Protein AF-A0A953XCJ6-F1 (afdb_monomer)

Sequence (119 aa):
MPTEVRQIIFTSEELYNALRIFRERRRTPMPSAPVDRVAVLADPDIRTVILFGPDESGVRPESVEITSDEMATSLILYCIDHKIPLPVTASKHLQVFGGSVGLVIHKSADTTASAEPVF

Solvent-accessible surface area (backbone atoms only — not comparable to full-atom values): 7230 Å² total; per-residue (Å²): 132,90,85,66,75,48,75,48,77,38,54,67,65,56,50,48,50,25,46,42,56,45,25,48,77,70,74,57,61,69,76,95,38,53,77,70,44,74,45,60,44,68,77,93,56,51,31,37,42,38,39,43,32,52,31,99,86,67,50,61,56,80,65,48,78,39,51,49,66,59,50,53,53,18,51,53,49,43,30,56,78,69,68,47,89,72,73,86,81,38,54,71,46,82,46,78,56,97,66,28,52,23,48,39,37,38,63,64,73,80,90,81,84,84,80,79,81,84,127

Structure (mmCIF, N/CA/C/O backbone):
data_AF-A0A953XCJ6-F1
#
_entry.id   AF-A0A953XCJ6-F1
#
loop_
_atom_site.group_PDB
_atom_site.id
_atom_site.type_symbol
_atom_site.label_atom_id
_atom_site.label_alt_id
_atom_site.label_comp_id
_atom_site.label_asym_id
_atom_site.label_entity_id
_atom_site.label_seq_id
_atom_site.pdbx_PDB_ins_code
_atom_site.Cartn_x
_atom_site.Cartn_y
_atom_site.Cartn_z
_atom_site.occupancy
_atom_site.B_iso_or_equiv
_atom_site.auth_seq_id
_atom_site.auth_comp_id
_atom_site.auth_asym_id
_atom_site.auth_atom_id
_atom_site.pdbx_PDB_model_num
ATOM 1 N N . MET A 1 1 ? -22.599 -3.437 23.412 1.00 67.44 1 MET A N 1
ATOM 2 C CA . MET A 1 1 ? -22.452 -2.151 22.695 1.00 67.44 1 MET A CA 1
ATOM 3 C C . MET A 1 1 ? -22.123 -2.443 21.237 1.00 67.44 1 MET A C 1
ATOM 5 O O . MET A 1 1 ? -21.455 -3.446 21.013 1.00 67.44 1 MET A O 1
ATOM 9 N N . PRO A 1 2 ? -22.603 -1.647 20.266 1.00 75.38 2 PRO A N 1
ATOM 10 C CA . PRO A 1 2 ? -22.233 -1.820 18.861 1.00 75.38 2 PRO A CA 1
ATOM 11 C C . PRO A 1 2 ? -20.759 -1.451 18.630 1.00 75.38 2 PRO A C 1
ATOM 13 O O . PRO A 1 2 ? -20.260 -0.497 19.225 1.00 75.38 2 PRO A O 1
ATOM 16 N N . THR A 1 3 ? -20.075 -2.204 17.767 1.00 74.94 3 THR A N 1
ATOM 17 C CA . THR A 1 3 ? -18.691 -1.937 17.344 1.00 74.94 3 THR A CA 1
ATOM 18 C C . THR A 1 3 ? -18.704 -1.196 16.013 1.00 74.94 3 THR A C 1
ATOM 20 O O . THR A 1 3 ? -19.371 -1.624 15.074 1.00 74.94 3 THR A O 1
ATOM 23 N N . GLU A 1 4 ? -17.963 -0.093 15.924 1.00 82.00 4 GLU A N 1
ATOM 24 C CA . GLU A 1 4 ? -17.805 0.675 14.689 1.00 82.00 4 GLU A CA 1
ATOM 25 C C . GLU A 1 4 ? -16.483 0.303 14.008 1.00 82.00 4 GLU A C 1
ATOM 27 O O . GLU A 1 4 ? -15.413 0.378 14.620 1.00 82.00 4 GLU A O 1
ATOM 32 N N . VAL A 1 5 ? -16.565 -0.085 12.735 1.00 86.38 5 VAL A N 1
ATOM 33 C CA . VAL A 1 5 ? -15.407 -0.387 11.889 1.00 86.38 5 VAL A CA 1
ATOM 34 C C . VAL A 1 5 ? -15.423 0.565 10.708 1.00 86.38 5 VAL A C 1
ATOM 36 O O . VAL A 1 5 ? -16.444 0.710 10.036 1.00 86.38 5 VAL A O 1
ATOM 39 N N . ARG A 1 6 ? -14.278 1.190 10.430 1.00 90.75 6 ARG A N 1
ATOM 40 C CA . ARG A 1 6 ? -14.111 2.048 9.259 1.00 90.75 6 ARG A CA 1
ATOM 41 C C . ARG A 1 6 ? -13.099 1.435 8.306 1.00 90.75 6 ARG A C 1
ATOM 43 O O . ARG A 1 6 ? -12.019 1.022 8.719 1.00 90.75 6 ARG A O 1
ATOM 50 N N . GLN A 1 7 ? -13.455 1.402 7.029 1.00 91.88 7 GLN A N 1
ATOM 51 C CA . GLN A 1 7 ? -12.614 0.879 5.959 1.00 91.88 7 GLN A CA 1
ATOM 52 C C . GLN A 1 7 ? -12.360 1.989 4.942 1.00 91.88 7 GLN A C 1
ATOM 54 O O . GLN A 1 7 ? -13.289 2.681 4.528 1.00 91.88 7 GLN A O 1
ATOM 59 N N . ILE A 1 8 ? -11.098 2.176 4.571 1.00 93.25 8 ILE A N 1
ATOM 60 C CA . ILE A 1 8 ? -10.679 3.087 3.504 1.00 93.25 8 ILE A CA 1
ATOM 61 C C . ILE A 1 8 ? -9.977 2.224 2.467 1.00 93.25 8 ILE A C 1
ATOM 63 O O . ILE A 1 8 ? -8.932 1.652 2.766 1.00 93.25 8 ILE A O 1
ATOM 67 N N . ILE A 1 9 ? -10.576 2.084 1.289 1.00 94.56 9 ILE A N 1
ATOM 68 C CA . ILE A 1 9 ? -10.061 1.245 0.205 1.00 94.56 9 ILE A CA 1
ATOM 69 C C . ILE A 1 9 ? -9.399 2.160 -0.813 1.00 94.56 9 ILE A C 1
ATOM 71 O O . ILE A 1 9 ? -9.983 3.171 -1.196 1.00 94.56 9 ILE A O 1
ATOM 75 N N . PHE A 1 10 ? -8.197 1.792 -1.236 1.00 94.56 10 PHE A N 1
ATOM 76 C CA . PHE A 1 10 ? -7.411 2.558 -2.189 1.00 94.56 10 PHE A CA 1
ATOM 77 C C . PHE A 1 10 ? -7.413 1.866 -3.546 1.00 94.56 10 PHE A C 1
ATOM 79 O O . PHE A 1 10 ? -7.284 0.641 -3.662 1.00 94.56 10 PHE A O 1
ATOM 86 N N . THR A 1 11 ? -7.533 2.666 -4.594 1.00 93.75 11 THR A N 1
ATOM 87 C CA . THR A 1 11 ? -7.278 2.223 -5.963 1.00 93.75 11 THR A CA 1
ATOM 88 C C . THR A 1 11 ? -5.788 1.930 -6.161 1.00 93.75 11 THR A C 1
ATOM 90 O O . THR A 1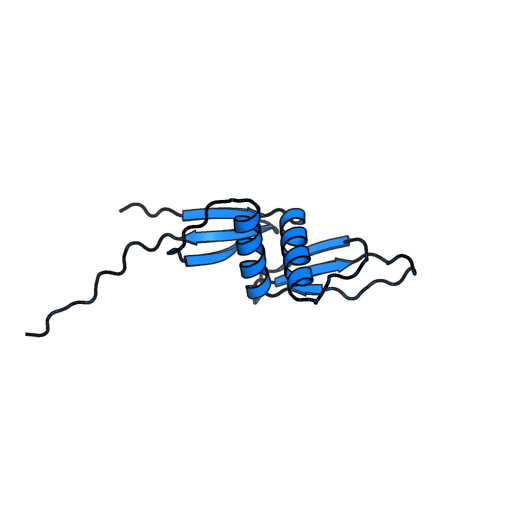 11 ? -4.930 2.388 -5.402 1.00 93.75 11 THR A O 1
ATOM 93 N N . SER A 1 12 ? -5.450 1.173 -7.207 1.00 91.69 12 SER A N 1
ATOM 94 C CA . SER A 1 12 ? -4.049 0.901 -7.557 1.00 91.69 12 SER A CA 1
ATOM 95 C C . SER A 1 12 ? -3.259 2.181 -7.857 1.00 91.69 12 SER A C 1
ATOM 97 O O . SER A 1 12 ? -2.071 2.250 -7.548 1.00 91.69 12 SER A O 1
ATOM 99 N N . GLU A 1 13 ? -3.917 3.197 -8.421 1.00 91.50 13 GLU A N 1
ATOM 100 C CA . GLU A 1 13 ? -3.318 4.500 -8.719 1.00 91.50 13 GLU A CA 1
ATOM 101 C C . GLU A 1 13 ? -3.026 5.296 -7.440 1.00 91.50 13 GLU A C 1
ATOM 103 O O . GLU A 1 13 ? -1.917 5.805 -7.269 1.00 91.50 13 GLU A O 1
ATOM 108 N N . GLU A 1 14 ? -3.976 5.351 -6.503 1.00 94.69 14 GLU A N 1
ATOM 109 C CA . GLU A 1 14 ? -3.779 6.012 -5.207 1.00 94.69 14 GLU A CA 1
ATOM 110 C C . GLU A 1 14 ? -2.681 5.329 -4.393 1.00 94.69 14 GLU A C 1
ATOM 112 O O . GLU A 1 14 ? -1.817 6.010 -3.838 1.00 94.69 14 GLU A O 1
ATOM 117 N N . LEU A 1 15 ? -2.665 3.991 -4.377 1.00 94.44 15 LEU A N 1
ATOM 118 C CA . LEU A 1 15 ? -1.603 3.212 -3.747 1.00 94.44 15 LEU A CA 1
ATOM 119 C C . LEU A 1 15 ? -0.238 3.542 -4.362 1.00 94.44 15 LEU A C 1
ATOM 121 O O . LEU A 1 15 ? 0.710 3.837 -3.635 1.00 94.44 15 LEU A O 1
ATOM 125 N N . TYR A 1 16 ? -0.132 3.525 -5.692 1.00 94.06 16 TYR A N 1
ATOM 126 C CA . TYR A 1 16 ? 1.113 3.856 -6.379 1.00 94.06 16 TYR A CA 1
ATOM 127 C C . TYR A 1 16 ? 1.582 5.277 -6.061 1.00 94.06 16 TYR A C 1
ATOM 129 O O . TYR A 1 16 ? 2.749 5.482 -5.727 1.00 94.06 16 TYR A O 1
ATOM 137 N N . ASN A 1 17 ? 0.681 6.259 -6.115 1.00 93.94 17 ASN A N 1
ATOM 138 C CA . ASN A 1 17 ? 1.027 7.650 -5.849 1.00 93.94 17 ASN A CA 1
ATOM 139 C C . ASN A 1 17 ? 1.466 7.860 -4.389 1.00 93.94 17 ASN A C 1
ATOM 141 O O . ASN A 1 17 ? 2.484 8.509 -4.144 1.00 93.94 17 ASN A O 1
ATOM 145 N N . ALA A 1 18 ? 0.759 7.254 -3.428 1.00 94.94 18 ALA A N 1
ATOM 146 C CA . ALA A 1 18 ? 1.138 7.270 -2.015 1.00 94.94 18 ALA A CA 1
ATOM 147 C C . ALA A 1 18 ? 2.551 6.706 -1.805 1.00 94.94 18 ALA A C 1
ATOM 149 O O . ALA A 1 18 ? 3.382 7.316 -1.124 1.00 94.94 18 ALA A O 1
ATOM 150 N N . LEU A 1 19 ? 2.847 5.568 -2.437 1.00 94.38 19 LEU A N 1
ATOM 151 C CA . LEU A 1 19 ? 4.150 4.917 -2.354 1.00 94.38 19 LEU A CA 1
ATOM 152 C C . LEU A 1 19 ? 5.255 5.739 -3.015 1.00 94.38 19 LEU A C 1
ATOM 154 O O . LEU A 1 19 ? 6.327 5.885 -2.430 1.00 94.38 19 LEU A O 1
ATOM 158 N N . ARG A 1 20 ? 4.994 6.316 -4.193 1.00 93.62 20 ARG A N 1
ATOM 159 C CA . ARG A 1 20 ? 5.942 7.174 -4.915 1.00 93.62 20 ARG A CA 1
ATOM 160 C C . ARG A 1 20 ? 6.346 8.376 -4.064 1.00 93.62 20 ARG A C 1
ATOM 162 O O . ARG A 1 20 ? 7.534 8.586 -3.841 1.00 93.62 20 ARG A O 1
ATOM 169 N N . ILE A 1 21 ? 5.372 9.113 -3.524 1.00 91.88 21 ILE A N 1
ATOM 170 C CA . ILE A 1 21 ? 5.622 10.292 -2.677 1.00 91.88 21 ILE A CA 1
ATOM 171 C C . ILE A 1 21 ? 6.390 9.897 -1.409 1.00 91.88 21 ILE A C 1
ATOM 173 O O . ILE A 1 21 ? 7.337 10.574 -1.006 1.00 91.88 21 ILE A O 1
ATOM 177 N N . PHE A 1 22 ? 6.011 8.788 -0.771 1.00 93.06 22 PHE A N 1
ATOM 178 C CA . PHE A 1 22 ? 6.697 8.290 0.420 1.00 93.06 22 PHE A CA 1
ATOM 179 C C . PHE A 1 22 ? 8.168 7.946 0.151 1.00 93.06 22 PHE A C 1
ATOM 181 O O . PHE A 1 22 ? 9.055 8.315 0.925 1.00 93.06 22 PHE A O 1
ATOM 188 N N . ARG A 1 23 ? 8.439 7.276 -0.968 1.00 91.12 23 ARG A N 1
ATOM 189 C CA . ARG A 1 23 ? 9.783 6.878 -1.387 1.00 91.12 23 ARG A CA 1
ATOM 190 C C . ARG A 1 23 ? 10.647 8.046 -1.845 1.00 91.12 23 ARG A C 1
ATOM 192 O O . ARG A 1 23 ? 11.825 8.103 -1.489 1.00 91.12 23 ARG A O 1
ATOM 199 N N . GLU A 1 24 ? 10.058 9.022 -2.528 1.00 91.00 24 GLU A N 1
ATOM 200 C CA . GLU A 1 24 ? 10.702 10.306 -2.824 1.00 91.00 24 GLU A CA 1
ATOM 201 C C . GLU A 1 24 ? 11.161 11.001 -1.534 1.00 91.00 24 GLU A C 1
ATOM 203 O O . GLU A 1 24 ? 12.319 11.409 -1.429 1.00 91.00 24 GLU A O 1
ATOM 208 N N . ARG A 1 25 ? 10.308 11.037 -0.497 1.00 90.00 25 ARG A N 1
ATOM 209 C CA . ARG A 1 25 ? 10.665 11.588 0.826 1.00 90.00 25 ARG A CA 1
ATOM 210 C C . ARG A 1 25 ? 11.791 10.805 1.516 1.00 90.00 25 ARG A C 1
ATOM 212 O O . ARG A 1 25 ? 12.590 11.405 2.232 1.00 90.00 25 ARG A O 1
ATOM 219 N N . ARG A 1 26 ? 11.888 9.488 1.295 1.00 89.12 26 ARG A N 1
ATOM 220 C CA . ARG A 1 26 ? 12.953 8.617 1.837 1.00 89.12 26 ARG A CA 1
ATOM 221 C C . ARG A 1 26 ? 14.237 8.575 0.997 1.00 89.12 26 ARG A C 1
ATOM 223 O O . ARG A 1 26 ? 15.170 7.876 1.379 1.00 89.12 26 ARG A O 1
ATOM 230 N N . ARG A 1 27 ? 14.324 9.346 -0.097 1.00 87.38 27 ARG A N 1
ATOM 231 C CA . ARG A 1 27 ? 15.457 9.330 -1.048 1.00 87.38 27 ARG A CA 1
ATOM 232 C C . ARG A 1 27 ? 15.701 7.954 -1.683 1.00 87.38 27 ARG A C 1
ATOM 234 O O . ARG A 1 27 ? 16.827 7.628 -2.045 1.00 87.38 27 ARG A O 1
ATOM 241 N N . THR A 1 28 ? 14.645 7.162 -1.844 1.00 87.31 28 THR A N 1
ATOM 242 C CA . THR A 1 28 ? 14.675 5.863 -2.535 1.00 87.31 28 THR A CA 1
ATOM 243 C C . THR A 1 28 ? 13.653 5.892 -3.674 1.00 87.31 28 THR A C 1
ATOM 245 O O . THR A 1 28 ? 12.637 5.205 -3.592 1.00 87.31 28 THR A O 1
ATOM 248 N N . PRO A 1 29 ? 13.846 6.762 -4.687 1.00 84.81 29 PRO A N 1
ATOM 249 C CA . PRO A 1 29 ? 12.821 7.060 -5.683 1.00 84.81 29 PRO A CA 1
ATOM 250 C C . PRO A 1 29 ? 12.415 5.820 -6.485 1.00 84.81 29 PRO A C 1
ATOM 252 O O . PRO A 1 29 ? 13.189 4.874 -6.641 1.00 84.81 29 PRO A O 1
ATOM 255 N N . MET A 1 30 ? 11.187 5.839 -7.007 1.00 87.00 30 MET A N 1
ATOM 256 C CA . MET A 1 30 ? 10.763 4.854 -8.000 1.00 87.00 30 MET A CA 1
ATOM 257 C C . MET A 1 30 ? 11.599 4.989 -9.283 1.00 87.00 30 MET A C 1
ATOM 259 O O . MET A 1 30 ? 12.031 6.099 -9.609 1.00 87.00 30 MET A O 1
ATOM 263 N N . PRO A 1 31 ? 11.783 3.892 -10.040 1.00 85.44 31 PRO A N 1
ATOM 264 C CA . PRO A 1 31 ? 12.309 3.949 -11.399 1.00 85.44 31 PRO A CA 1
ATOM 265 C C . PRO A 1 31 ? 11.539 4.955 -12.264 1.00 85.44 31 PRO A C 1
ATOM 267 O O . PRO A 1 31 ? 10.315 5.048 -12.176 1.00 85.44 31 PRO A O 1
ATOM 270 N N . SER A 1 32 ? 12.241 5.678 -13.139 1.00 81.94 32 SER A N 1
ATOM 271 C CA . SER A 1 32 ? 11.666 6.675 -14.058 1.00 81.94 32 SER A CA 1
ATOM 272 C C . SER A 1 32 ? 10.985 6.053 -15.287 1.00 81.94 32 SER A C 1
ATOM 274 O O . SER A 1 32 ? 11.016 6.622 -16.374 1.00 81.94 32 SER A O 1
ATOM 276 N N . ALA A 1 33 ? 10.408 4.866 -15.131 1.00 86.81 33 ALA A N 1
ATOM 277 C CA . ALA A 1 33 ? 9.805 4.087 -16.203 1.00 86.81 33 ALA A CA 1
ATOM 278 C C . A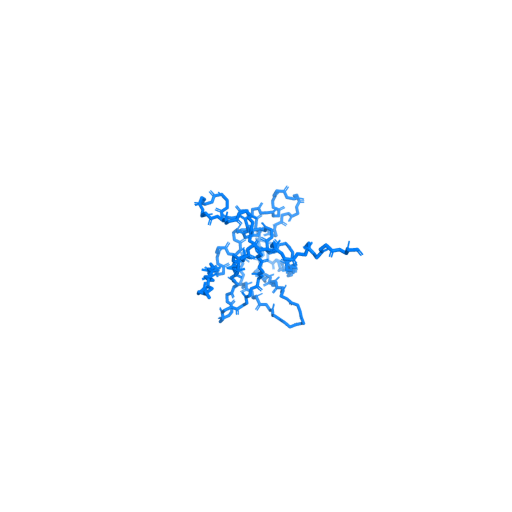LA A 1 33 ? 8.276 4.062 -16.073 1.00 86.81 33 ALA A C 1
ATOM 280 O O . ALA A 1 33 ? 7.750 4.223 -14.964 1.00 86.81 33 ALA A O 1
ATOM 281 N N . PRO A 1 34 ? 7.541 3.837 -17.178 1.00 86.69 34 PRO A N 1
ATOM 282 C CA . PRO A 1 34 ? 6.096 3.666 -17.113 1.00 86.69 34 PRO A CA 1
ATOM 283 C C . PRO A 1 34 ? 5.741 2.461 -16.235 1.00 86.69 34 PRO A C 1
ATOM 285 O O . PRO A 1 34 ? 6.416 1.433 -16.258 1.00 86.69 34 PRO A O 1
ATOM 288 N N . VAL A 1 35 ? 4.672 2.583 -15.451 1.00 91.06 35 VAL A N 1
ATOM 289 C CA . VAL A 1 35 ? 4.170 1.476 -14.630 1.00 91.06 35 VAL A CA 1
ATOM 290 C C . VAL A 1 35 ? 3.301 0.579 -15.502 1.00 91.06 35 VAL A C 1
ATOM 292 O O . VAL A 1 35 ? 2.255 1.012 -15.977 1.00 91.06 35 VAL A O 1
ATOM 295 N N . ASP A 1 36 ? 3.713 -0.676 -15.672 1.00 91.38 36 ASP A N 1
ATOM 296 C CA . ASP A 1 36 ? 2.936 -1.685 -16.399 1.00 91.38 36 ASP A CA 1
ATOM 297 C C . ASP A 1 36 ? 1.824 -2.249 -15.501 1.00 91.38 36 ASP A C 1
ATOM 299 O O . ASP A 1 36 ? 0.691 -2.456 -15.938 1.00 91.38 36 ASP A O 1
ATOM 303 N N . ARG A 1 37 ? 2.144 -2.538 -14.229 1.00 90.19 37 ARG A N 1
ATOM 304 C CA . ARG A 1 37 ? 1.200 -3.169 -13.298 1.00 90.19 37 ARG A CA 1
ATOM 305 C C . ARG A 1 37 ? 1.558 -2.909 -11.840 1.00 90.19 37 ARG A C 1
ATOM 307 O O . ARG A 1 37 ? 2.718 -2.996 -11.452 1.00 90.19 37 ARG A O 1
ATOM 314 N N . VAL A 1 38 ? 0.532 -2.711 -11.017 1.00 92.75 38 VAL A N 1
ATOM 315 C CA . VAL A 1 38 ? 0.623 -2.717 -9.551 1.00 92.75 38 VAL A CA 1
ATOM 316 C C . VAL A 1 38 ? -0.191 -3.900 -9.042 1.00 92.75 38 VAL A C 1
ATOM 318 O O . VAL A 1 38 ? -1.387 -3.988 -9.320 1.00 92.75 38 VAL A O 1
ATOM 321 N N . ALA A 1 39 ? 0.449 -4.832 -8.342 1.00 90.94 39 ALA A N 1
ATOM 322 C CA . ALA A 1 39 ? -0.197 -6.031 -7.819 1.00 90.94 39 ALA A CA 1
ATOM 323 C C . ALA A 1 39 ? -0.027 -6.115 -6.302 1.00 90.94 39 ALA A C 1
ATOM 325 O O . ALA A 1 39 ? 1.097 -6.117 -5.803 1.00 90.94 39 ALA A O 1
ATOM 326 N N . VAL A 1 40 ? -1.144 -6.219 -5.582 1.00 91.81 40 VAL A N 1
ATOM 327 C CA . VAL A 1 40 ? -1.153 -6.466 -4.137 1.00 91.81 40 VAL A CA 1
ATOM 328 C C . VAL A 1 40 ? -1.261 -7.971 -3.906 1.00 91.81 40 VAL A C 1
ATOM 330 O O . VAL A 1 40 ? -2.181 -8.622 -4.402 1.00 91.81 40 VAL A O 1
ATOM 333 N N . LEU A 1 41 ? -0.312 -8.523 -3.162 1.00 90.38 41 LEU A N 1
ATOM 334 C CA . LEU A 1 41 ? -0.233 -9.931 -2.782 1.00 90.38 41 LEU A CA 1
ATOM 335 C C . LEU A 1 41 ? -0.447 -10.036 -1.273 1.00 90.38 41 LEU A C 1
ATOM 337 O O . LEU A 1 41 ? 0.008 -9.162 -0.544 1.00 90.38 41 LEU A O 1
ATOM 341 N N . ALA A 1 42 ? -1.130 -11.083 -0.808 1.00 85.75 42 ALA A N 1
ATOM 342 C CA . ALA A 1 42 ? -1.504 -11.249 0.603 1.00 85.75 42 ALA A CA 1
ATOM 343 C C . ALA A 1 42 ? -0.947 -12.526 1.263 1.00 85.75 42 ALA A C 1
ATOM 345 O O . ALA A 1 42 ? -1.325 -12.820 2.389 1.00 85.75 42 ALA A O 1
ATOM 346 N N . ASP A 1 43 ? -0.091 -13.287 0.574 1.00 80.81 43 ASP A N 1
ATOM 347 C CA . ASP A 1 43 ? 0.389 -14.599 1.033 1.00 80.81 43 ASP A CA 1
ATOM 348 C C . ASP A 1 43 ? 1.925 -14.693 0.886 1.00 80.81 43 ASP A C 1
ATOM 350 O O . ASP A 1 43 ? 2.435 -14.467 -0.226 1.00 80.81 43 ASP A O 1
ATOM 354 N N . PRO A 1 44 ? 2.709 -14.951 1.955 1.00 79.06 44 PRO A N 1
ATOM 355 C CA . PRO A 1 44 ? 2.313 -15.086 3.370 1.00 79.06 44 PRO A CA 1
ATOM 356 C C . PRO A 1 44 ? 2.063 -13.744 4.084 1.00 79.06 44 PRO A C 1
ATOM 358 O O . PRO A 1 44 ? 1.336 -13.701 5.071 1.00 79.06 44 PRO A O 1
ATOM 361 N N . ASP A 1 45 ? 2.623 -12.651 3.557 1.00 86.50 45 ASP A N 1
ATOM 362 C CA . ASP A 1 45 ? 2.475 -11.287 4.070 1.00 86.50 45 ASP A CA 1
ATOM 363 C C . ASP A 1 45 ? 1.952 -10.347 2.980 1.00 86.50 45 ASP A C 1
ATOM 365 O O . ASP A 1 45 ? 2.213 -10.546 1.783 1.00 86.50 45 ASP A O 1
ATOM 369 N N . ILE A 1 46 ? 1.246 -9.288 3.398 1.00 89.44 46 ILE A N 1
ATOM 370 C CA . ILE A 1 46 ? 0.750 -8.263 2.477 1.00 89.44 46 ILE A CA 1
ATOM 371 C C . ILE A 1 46 ? 1.941 -7.491 1.902 1.00 89.44 46 ILE A C 1
ATOM 373 O O . ILE A 1 46 ? 2.630 -6.764 2.619 1.00 89.44 46 ILE A O 1
ATOM 377 N N . ARG A 1 47 ? 2.148 -7.602 0.590 1.00 92.44 47 ARG A N 1
ATOM 378 C CA . ARG A 1 47 ? 3.173 -6.867 -0.161 1.00 92.44 47 ARG A CA 1
ATOM 379 C C . ARG A 1 47 ? 2.613 -6.331 -1.467 1.00 92.44 47 ARG A C 1
ATOM 381 O O . ARG A 1 47 ? 1.678 -6.899 -2.026 1.00 92.44 47 ARG A O 1
ATOM 388 N N . THR A 1 48 ? 3.204 -5.256 -1.969 1.00 93.00 48 THR A N 1
ATOM 389 C CA . THR A 1 48 ? 2.896 -4.747 -3.310 1.00 93.00 48 THR A CA 1
ATOM 390 C C . THR A 1 48 ? 4.099 -4.919 -4.211 1.00 93.00 48 THR A C 1
ATOM 392 O O . THR A 1 48 ? 5.204 -4.530 -3.849 1.00 93.00 48 THR A O 1
ATOM 395 N N . VAL A 1 49 ? 3.867 -5.480 -5.393 1.00 92.50 49 VAL A N 1
ATOM 396 C CA . VAL A 1 49 ? 4.864 -5.591 -6.455 1.00 92.50 49 VAL A CA 1
ATOM 397 C C . VAL A 1 49 ? 4.481 -4.631 -7.570 1.00 92.50 49 VAL A C 1
ATOM 399 O O . VAL A 1 49 ? 3.360 -4.674 -8.087 1.00 92.50 49 VAL A O 1
ATOM 402 N N . ILE A 1 50 ? 5.415 -3.756 -7.928 1.00 93.06 50 ILE A N 1
ATOM 403 C CA . ILE A 1 50 ? 5.267 -2.798 -9.020 1.00 93.06 50 ILE A CA 1
ATOM 404 C C . ILE A 1 50 ? 6.145 -3.269 -10.174 1.00 93.06 50 ILE A C 1
ATOM 406 O O . ILE A 1 50 ? 7.364 -3.384 -10.038 1.00 93.06 50 ILE A O 1
ATOM 410 N N . LEU A 1 51 ? 5.501 -3.557 -11.300 1.00 91.19 51 LEU A N 1
ATOM 411 C CA . LEU A 1 51 ? 6.145 -3.914 -12.554 1.00 91.19 51 LEU A CA 1
ATOM 412 C C . LEU A 1 51 ? 6.228 -2.679 -13.444 1.00 91.19 51 LEU A C 1
ATOM 414 O O . LEU A 1 51 ? 5.237 -1.965 -13.620 1.00 91.19 51 LEU A O 1
ATOM 418 N N . PHE A 1 52 ? 7.401 -2.472 -14.030 1.00 91.94 52 PHE A N 1
ATOM 419 C CA . PHE A 1 52 ? 7.675 -1.353 -14.918 1.00 91.94 52 PHE A CA 1
ATOM 420 C C . PHE A 1 52 ? 7.828 -1.829 -16.364 1.00 91.94 52 PHE A C 1
ATOM 422 O O . PHE A 1 52 ? 8.348 -2.918 -16.641 1.00 91.94 52 PHE A O 1
ATOM 429 N N . GLY A 1 53 ? 7.371 -0.989 -17.283 1.00 89.00 53 GLY A N 1
ATOM 430 C CA . GLY A 1 53 ? 7.646 -1.105 -18.705 1.00 89.00 53 GLY A CA 1
ATOM 431 C C . GLY A 1 53 ? 9.077 -0.679 -19.041 1.00 89.00 53 GLY A C 1
ATOM 432 O O . GLY A 1 53 ? 9.831 -0.265 -18.158 1.00 89.00 53 GLY A O 1
ATOM 433 N N . PRO A 1 54 ? 9.486 -0.802 -20.313 1.00 88.00 54 PRO A N 1
ATOM 434 C CA . PRO A 1 54 ? 10.782 -0.308 -20.758 1.00 88.00 54 PRO A CA 1
ATOM 435 C C . PRO A 1 54 ? 10.884 1.211 -20.568 1.00 88.00 54 PRO A C 1
ATOM 437 O O . PRO A 1 54 ? 9.926 1.943 -20.823 1.00 88.00 54 PRO A O 1
ATOM 440 N N . ASP A 1 55 ? 12.047 1.668 -20.116 1.00 85.31 55 ASP A N 1
ATOM 441 C CA . ASP A 1 55 ? 12.396 3.083 -20.033 1.00 85.31 55 ASP A CA 1
ATOM 442 C C . ASP A 1 55 ? 12.704 3.686 -21.421 1.00 85.31 55 ASP A C 1
ATOM 444 O O . ASP A 1 55 ? 12.603 3.016 -22.453 1.00 85.31 55 ASP A O 1
ATOM 448 N N . GLU A 1 56 ? 13.103 4.962 -21.466 1.00 83.31 56 GLU A N 1
ATOM 449 C CA . GLU A 1 56 ? 13.463 5.655 -22.716 1.00 83.31 56 GLU A CA 1
ATOM 450 C C . GLU A 1 56 ? 14.647 5.007 -23.461 1.00 83.31 56 GLU A C 1
ATOM 452 O O . GLU A 1 56 ? 14.794 5.199 -24.667 1.00 83.31 56 GLU A O 1
ATOM 457 N N . SER A 1 57 ? 15.469 4.211 -22.768 1.00 84.31 57 SER A N 1
ATOM 458 C CA . SER A 1 57 ? 16.587 3.457 -23.352 1.00 84.31 57 SER A CA 1
ATOM 459 C C . SER A 1 57 ? 16.173 2.057 -23.828 1.00 84.31 57 SER A C 1
ATOM 461 O O . SER A 1 57 ? 17.001 1.311 -24.351 1.00 84.31 57 SER A O 1
ATOM 463 N N . GLY A 1 58 ? 14.901 1.681 -23.655 1.00 82.06 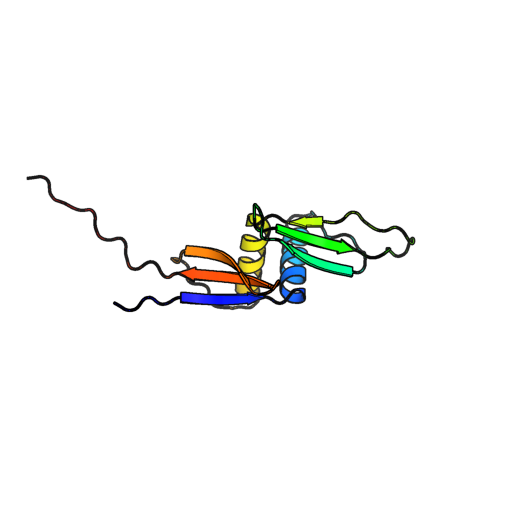58 GLY A N 1
ATOM 464 C CA . GLY A 1 58 ? 14.373 0.358 -23.981 1.00 82.06 58 GLY A CA 1
ATOM 465 C C . GLY A 1 58 ? 14.676 -0.714 -22.928 1.00 82.06 58 GLY A C 1
ATOM 466 O O . GLY A 1 58 ? 14.395 -1.891 -23.162 1.00 82.06 58 GLY A O 1
ATOM 467 N N . VAL A 1 59 ? 15.235 -0.339 -21.773 1.00 85.25 59 VAL A N 1
ATOM 468 C CA . VAL A 1 59 ? 15.594 -1.260 -20.690 1.00 85.25 59 VAL A CA 1
ATOM 469 C C . VAL A 1 59 ? 14.420 -1.377 -19.724 1.00 85.25 59 VAL A C 1
ATOM 471 O O . VAL A 1 59 ? 13.864 -0.377 -19.281 1.00 85.25 59 VAL A O 1
ATOM 474 N N . ARG A 1 60 ? 14.021 -2.606 -19.376 1.00 85.31 60 ARG A N 1
ATOM 475 C CA . ARG A 1 60 ? 13.011 -2.835 -18.332 1.00 85.31 60 ARG A CA 1
ATOM 476 C C . ARG A 1 60 ? 13.671 -2.741 -16.953 1.00 85.31 60 ARG A C 1
ATOM 478 O O . ARG A 1 60 ? 14.571 -3.541 -16.688 1.00 85.31 60 ARG A O 1
ATOM 485 N N . PRO A 1 61 ? 13.242 -1.816 -16.079 1.00 85.12 61 PRO A N 1
ATOM 486 C CA . PRO A 1 61 ? 13.737 -1.762 -14.714 1.00 85.12 61 PRO A CA 1
ATOM 487 C C . PRO A 1 61 ? 13.340 -3.002 -13.923 1.00 85.12 61 PRO A C 1
ATOM 489 O O . PRO A 1 61 ? 12.367 -3.692 -14.241 1.00 85.12 61 PRO A O 1
ATOM 492 N N . GLU A 1 62 ? 14.075 -3.236 -12.842 1.00 86.12 62 GLU A N 1
ATOM 493 C CA . GLU A 1 62 ? 13.720 -4.257 -11.869 1.00 86.12 62 GLU A CA 1
ATOM 494 C C . GLU A 1 62 ? 12.367 -3.942 -11.213 1.00 86.12 62 GLU A C 1
ATOM 496 O O . GLU A 1 62 ? 12.007 -2.782 -10.980 1.00 86.12 62 GLU A O 1
ATOM 501 N N . SER A 1 63 ? 11.604 -4.995 -10.919 1.00 89.38 63 SER A N 1
ATOM 502 C CA . SER A 1 63 ? 10.368 -4.870 -10.159 1.00 89.38 63 SER A CA 1
ATOM 503 C C . SER A 1 63 ? 10.654 -4.351 -8.758 1.00 89.38 63 SER A C 1
ATOM 505 O O . SER A 1 63 ? 11.582 -4.804 -8.092 1.00 89.38 63 SER A O 1
ATOM 507 N N . VAL A 1 64 ? 9.807 -3.450 -8.280 1.00 91.12 64 VAL A N 1
ATOM 508 C CA . VAL A 1 64 ? 9.919 -2.926 -6.922 1.00 91.12 64 VAL A CA 1
ATOM 509 C C . VAL A 1 64 ? 8.939 -3.658 -6.023 1.00 91.12 64 VAL A C 1
ATOM 511 O O . VAL A 1 64 ? 7.727 -3.592 -6.237 1.00 91.12 64 VAL A O 1
ATOM 514 N N . GLU A 1 65 ? 9.465 -4.307 -4.989 1.00 92.19 65 GLU A N 1
ATOM 515 C CA . GLU A 1 65 ? 8.663 -4.864 -3.905 1.00 92.19 65 GLU A CA 1
ATOM 516 C C . GLU A 1 65 ? 8.552 -3.876 -2.742 1.00 92.19 65 GLU A C 1
ATOM 518 O O . GLU A 1 65 ? 9.515 -3.201 -2.365 1.00 92.19 65 GLU A O 1
ATOM 523 N N . ILE A 1 66 ? 7.351 -3.792 -2.180 1.00 92.94 66 ILE A N 1
ATOM 524 C CA . ILE A 1 66 ? 6.988 -2.913 -1.074 1.00 92.94 66 ILE A CA 1
ATOM 525 C C . ILE A 1 66 ? 6.376 -3.761 0.036 1.00 92.94 66 ILE A C 1
ATOM 527 O O . ILE A 1 66 ? 5.423 -4.511 -0.196 1.00 92.94 66 ILE A O 1
ATOM 531 N N . THR A 1 67 ? 6.892 -3.599 1.251 1.00 93.06 67 THR A N 1
ATOM 532 C CA . THR A 1 67 ? 6.422 -4.311 2.444 1.00 93.06 67 THR A CA 1
ATOM 533 C C . THR A 1 67 ? 5.131 -3.717 3.012 1.00 93.06 67 THR A C 1
ATOM 535 O O . THR A 1 67 ? 4.757 -2.576 2.722 1.00 93.06 67 THR A O 1
ATOM 538 N N . SER A 1 68 ? 4.454 -4.480 3.873 1.00 91.88 68 SER A N 1
ATOM 539 C CA . SER A 1 68 ? 3.269 -4.032 4.617 1.00 91.88 68 SER A CA 1
ATOM 540 C C . SER A 1 68 ? 3.500 -2.731 5.381 1.00 91.88 68 SER A C 1
ATOM 542 O O . SER A 1 68 ? 2.637 -1.857 5.386 1.00 91.88 68 SER A O 1
ATOM 544 N N . ASP A 1 69 ? 4.670 -2.571 5.991 1.00 91.50 69 ASP A N 1
ATOM 545 C CA . ASP A 1 69 ? 4.968 -1.423 6.848 1.00 91.50 69 ASP A CA 1
ATOM 546 C C . ASP A 1 69 ? 5.139 -0.140 6.031 1.00 91.50 69 ASP A C 1
ATOM 548 O O . ASP A 1 69 ? 4.636 0.928 6.405 1.00 91.50 69 ASP A O 1
ATOM 552 N N . GLU A 1 70 ? 5.802 -0.244 4.875 1.00 92.50 70 GLU A N 1
ATOM 553 C CA . GLU A 1 70 ? 5.919 0.863 3.924 1.00 92.50 70 GLU A CA 1
ATOM 554 C C . GLU A 1 70 ? 4.553 1.238 3.339 1.00 92.50 70 GLU A C 1
ATOM 556 O O . GLU A 1 70 ? 4.227 2.424 3.243 1.00 92.50 70 GLU A O 1
ATOM 561 N N . MET A 1 71 ? 3.710 0.251 3.020 1.00 93.69 71 MET A N 1
ATOM 562 C CA . MET A 1 71 ? 2.335 0.498 2.579 1.00 93.69 71 MET A CA 1
ATOM 563 C C . MET A 1 71 ? 1.497 1.184 3.657 1.00 93.69 71 MET A C 1
ATOM 565 O O . MET A 1 71 ? 0.860 2.196 3.387 1.00 93.69 71 MET A O 1
ATOM 569 N N . ALA A 1 72 ? 1.512 0.690 4.893 1.00 93.06 72 ALA A N 1
ATOM 570 C CA . ALA A 1 72 ? 0.719 1.270 5.970 1.00 93.06 72 ALA A CA 1
ATOM 571 C C . ALA A 1 72 ? 1.137 2.721 6.230 1.00 93.06 72 ALA A C 1
ATOM 573 O O . ALA A 1 72 ? 0.293 3.613 6.303 1.00 93.06 72 ALA A O 1
ATOM 574 N N . THR A 1 73 ? 2.446 2.971 6.295 1.00 93.69 73 THR A N 1
ATOM 575 C CA . THR A 1 73 ? 2.988 4.313 6.532 1.00 93.69 73 THR A CA 1
ATOM 576 C C . THR A 1 73 ? 2.655 5.263 5.381 1.00 93.69 73 THR A C 1
ATOM 578 O O . THR A 1 73 ? 2.193 6.378 5.625 1.00 93.69 73 THR A O 1
ATOM 581 N N . SER A 1 74 ? 2.849 4.835 4.130 1.00 94.81 74 SER A N 1
ATOM 582 C CA . SER A 1 74 ? 2.547 5.659 2.952 1.00 94.81 74 SER A CA 1
ATOM 583 C C . SER A 1 74 ? 1.056 5.976 2.827 1.00 94.81 74 SER A C 1
ATOM 585 O O . SER A 1 74 ? 0.710 7.124 2.562 1.00 94.81 74 SER A O 1
ATOM 587 N N . LEU A 1 75 ? 0.165 5.018 3.096 1.00 95.06 75 LEU A N 1
ATOM 588 C CA . LEU A 1 75 ? -1.286 5.226 3.048 1.00 95.06 75 LEU A CA 1
ATOM 589 C C . LEU A 1 75 ? -1.797 6.111 4.193 1.00 95.06 75 LEU A C 1
ATOM 591 O O . LEU A 1 75 ? -2.704 6.922 3.996 1.00 95.06 75 LEU A O 1
ATOM 595 N N . ILE A 1 76 ? -1.201 6.009 5.385 1.00 93.38 76 ILE A N 1
ATOM 596 C CA . ILE A 1 76 ? -1.489 6.931 6.492 1.00 93.38 76 ILE A CA 1
ATOM 597 C C . ILE A 1 76 ? -1.079 8.357 6.106 1.00 93.38 76 ILE A C 1
ATOM 599 O O . ILE A 1 76 ? -1.863 9.286 6.294 1.00 93.38 76 ILE A O 1
ATOM 603 N N . LEU A 1 77 ? 0.117 8.535 5.536 1.00 93.50 77 LEU A N 1
ATOM 604 C CA . LEU A 1 77 ? 0.585 9.840 5.062 1.00 93.50 77 LEU A CA 1
ATOM 605 C C . LEU A 1 77 ? -0.291 10.387 3.935 1.00 93.50 77 LEU A C 1
ATOM 607 O O . LEU A 1 77 ? -0.644 11.559 3.973 1.00 93.50 77 LEU A O 1
ATOM 611 N N . TYR A 1 78 ? -0.708 9.538 2.996 1.00 95.06 78 TYR A N 1
ATOM 612 C CA . TYR A 1 78 ? -1.657 9.905 1.948 1.00 95.06 78 TYR A CA 1
ATOM 613 C C . TYR A 1 78 ? -2.955 10.462 2.545 1.00 95.06 78 TYR A C 1
ATOM 615 O O . TYR A 1 78 ? -3.415 11.530 2.150 1.00 95.06 78 TYR A O 1
ATOM 623 N N . CYS A 1 79 ? -3.520 9.793 3.555 1.00 94.44 79 CYS A N 1
ATOM 624 C CA . CYS A 1 79 ? -4.717 10.284 4.237 1.00 94.44 79 CYS A CA 1
ATOM 625 C C . CYS A 1 79 ? -4.487 11.645 4.906 1.00 94.44 79 CYS A C 1
ATOM 627 O O . CYS A 1 79 ? -5.354 12.511 4.826 1.00 94.44 79 CYS A O 1
ATOM 629 N N . ILE A 1 80 ? -3.331 11.844 5.548 1.00 92.62 80 ILE A N 1
ATOM 630 C CA . ILE A 1 80 ? -2.968 13.121 6.179 1.00 92.62 8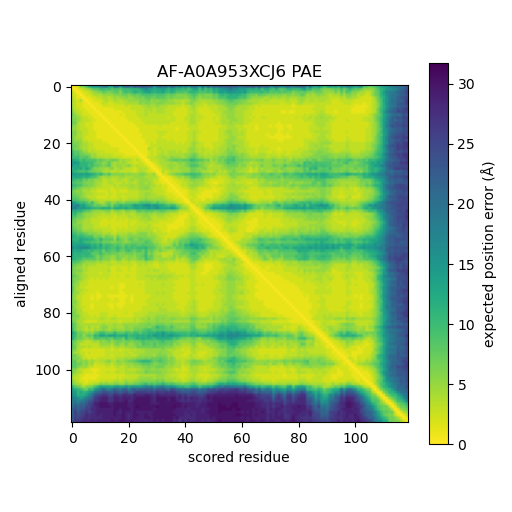0 ILE A CA 1
ATOM 631 C C . ILE A 1 80 ? -2.879 14.231 5.123 1.00 92.62 80 ILE A C 1
ATOM 633 O O . ILE A 1 80 ? -3.515 15.274 5.281 1.00 92.62 80 ILE A O 1
ATOM 637 N N . ASP A 1 81 ? -2.159 13.983 4.028 1.00 93.19 81 ASP A N 1
ATOM 638 C CA . ASP A 1 81 ? -1.946 14.945 2.943 1.00 93.19 81 ASP A CA 1
ATOM 639 C C . ASP A 1 81 ? -3.272 15.315 2.247 1.00 93.19 81 ASP A C 1
ATOM 641 O O . ASP A 1 81 ? -3.505 16.476 1.906 1.00 93.19 81 ASP A O 1
ATOM 645 N N . HIS A 1 82 ? -4.193 14.354 2.125 1.00 93.56 82 HIS A N 1
ATOM 646 C CA . HIS A 1 82 ? -5.529 14.541 1.549 1.00 93.56 82 HIS A CA 1
ATOM 647 C C . HIS A 1 82 ? -6.604 14.953 2.571 1.00 93.56 82 HIS A C 1
ATOM 649 O O . HIS A 1 82 ? -7.784 15.032 2.226 1.00 93.56 82 HIS A O 1
ATOM 655 N N . LYS A 1 83 ? -6.226 15.245 3.826 1.00 92.94 83 LYS A N 1
ATOM 656 C CA . LYS A 1 83 ? -7.137 15.651 4.917 1.00 92.94 83 LYS A CA 1
ATOM 657 C C . LYS A 1 83 ? -8.263 14.646 5.196 1.00 92.94 83 LYS A C 1
ATOM 659 O O . LYS A 1 83 ? -9.335 15.016 5.678 1.00 92.94 83 LYS A O 1
ATOM 664 N N . ILE A 1 84 ? -8.019 13.368 4.930 1.00 91.50 84 ILE A N 1
ATOM 665 C CA . ILE A 1 84 ? -8.920 12.279 5.294 1.00 91.50 84 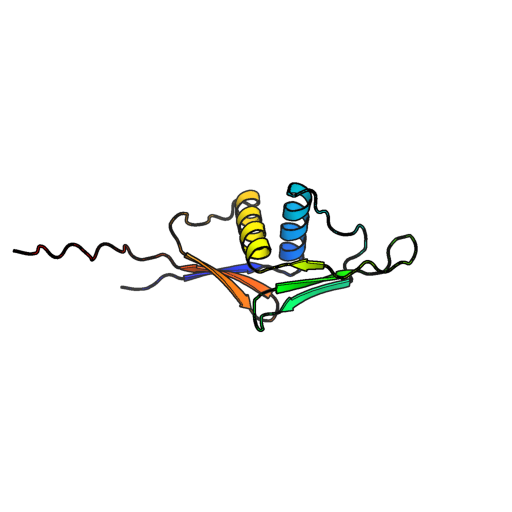ILE A CA 1
ATOM 666 C C . ILE A 1 84 ? -8.753 12.044 6.802 1.00 91.50 84 ILE A C 1
ATOM 668 O O . ILE A 1 84 ? -7.663 11.681 7.249 1.00 91.50 84 ILE A O 1
ATOM 672 N N . PRO A 1 85 ? -9.803 12.240 7.619 1.00 85.94 85 PRO A N 1
ATOM 673 C CA . PRO A 1 85 ? -9.667 12.179 9.067 1.00 85.94 85 PRO A CA 1
ATOM 674 C C . PRO A 1 85 ? -9.317 10.756 9.499 1.00 85.94 85 PRO A C 1
ATOM 676 O O . PRO A 1 85 ? -10.073 9.823 9.216 1.00 85.94 85 PRO A O 1
ATOM 679 N N . LEU A 1 86 ? -8.205 10.596 10.215 1.00 86.56 86 LEU A N 1
ATOM 680 C CA . LEU A 1 86 ? -7.787 9.333 10.817 1.00 86.56 86 LEU A CA 1
ATOM 681 C C . LEU A 1 86 ? -7.835 9.446 12.348 1.00 86.56 86 LEU A C 1
ATOM 683 O O . LEU A 1 86 ? -7.240 10.367 12.907 1.00 86.56 86 LEU A O 1
ATOM 687 N N . PRO A 1 87 ? -8.506 8.519 13.053 1.00 84.44 87 PRO A N 1
ATOM 688 C CA . PRO A 1 87 ? -8.495 8.510 14.509 1.00 84.44 87 PRO A CA 1
ATOM 689 C C . PRO A 1 87 ? -7.096 8.180 15.041 1.00 84.44 87 PRO A C 1
ATOM 691 O O . PRO A 1 87 ? -6.458 7.202 14.635 1.00 84.44 87 PRO A O 1
ATOM 694 N N . VAL A 1 88 ? -6.623 9.005 15.975 1.00 78.25 88 VAL A N 1
ATOM 695 C CA . VAL A 1 88 ? -5.295 8.871 16.588 1.00 78.25 88 VAL A CA 1
ATOM 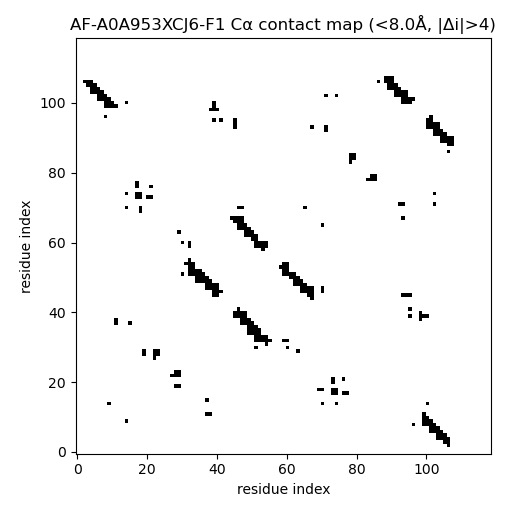696 C C . VAL A 1 88 ? -5.224 7.596 17.438 1.00 78.25 88 VAL A C 1
ATOM 698 O O . VAL A 1 88 ? -4.305 6.800 17.272 1.00 78.25 88 VAL A O 1
ATOM 701 N N . THR A 1 89 ? -6.248 7.341 18.256 1.00 78.12 89 THR A N 1
ATOM 702 C CA . THR A 1 89 ? -6.334 6.241 19.236 1.00 78.12 89 THR A CA 1
ATOM 703 C C . THR A 1 89 ? -7.101 5.019 18.716 1.00 78.12 89 THR A C 1
ATOM 705 O O . THR A 1 89 ? -7.969 4.467 19.387 1.00 78.12 89 THR A O 1
ATOM 708 N N . ALA A 1 90 ? -6.804 4.594 17.491 1.00 80.50 90 ALA A N 1
ATOM 709 C CA . ALA A 1 90 ? -7.425 3.424 16.870 1.00 80.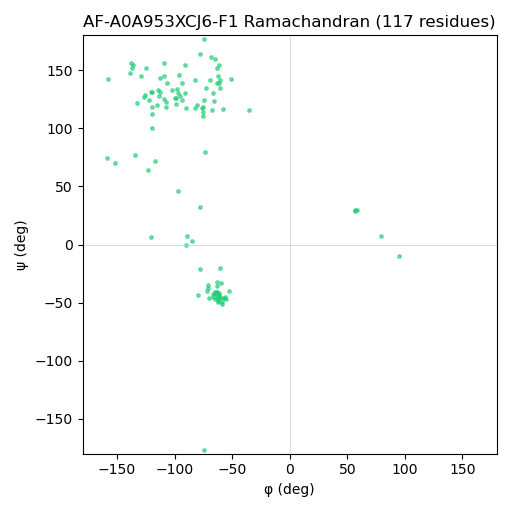50 90 ALA A CA 1
ATOM 710 C C . ALA A 1 90 ? -6.364 2.484 16.305 1.00 80.50 90 ALA A C 1
ATOM 712 O O . ALA A 1 90 ? -5.352 2.953 15.763 1.00 80.50 90 ALA A O 1
ATOM 713 N N . SER A 1 91 ? -6.628 1.178 16.381 1.00 83.44 91 SER A N 1
ATOM 714 C CA . SER A 1 91 ? -5.803 0.183 15.707 1.00 83.44 91 SER A CA 1
ATOM 715 C C . SER A 1 91 ? -6.064 0.248 14.203 1.00 83.44 91 SER A C 1
ATOM 717 O O . SER A 1 91 ? -7.203 0.383 13.750 1.00 83.44 91 SER A O 1
ATOM 719 N N . LYS A 1 92 ? -4.980 0.230 13.426 1.00 85.75 92 LYS A N 1
ATOM 720 C CA . LYS A 1 92 ? -4.998 0.346 11.966 1.00 85.75 92 LYS A CA 1
ATOM 721 C C . LYS A 1 92 ? -4.231 -0.839 11.407 1.00 85.75 92 LYS A C 1
ATOM 723 O O . LYS A 1 92 ? -3.097 -1.062 11.819 1.00 85.75 92 LYS A O 1
ATOM 728 N N . HIS A 1 93 ? -4.834 -1.581 10.493 1.00 89.44 93 HIS A N 1
ATOM 729 C CA . HIS A 1 93 ? -4.159 -2.664 9.788 1.00 89.44 93 HIS A CA 1
ATOM 730 C C . HIS A 1 93 ? -4.514 -2.647 8.309 1.00 89.44 93 HIS A C 1
ATOM 732 O O . HIS A 1 93 ? -5.546 -2.104 7.906 1.00 89.44 93 HIS A O 1
ATOM 738 N N . LEU A 1 94 ? -3.631 -3.230 7.505 1.00 92.25 94 LEU A N 1
ATOM 739 C CA . LEU A 1 94 ? -3.875 -3.422 6.087 1.00 92.25 94 LEU A CA 1
ATOM 740 C C . LEU A 1 94 ? -4.728 -4.666 5.871 1.00 92.25 94 LEU A C 1
ATOM 742 O O . LEU A 1 94 ? -4.545 -5.686 6.532 1.00 92.25 94 LEU A O 1
ATOM 746 N N . GLN A 1 95 ? -5.638 -4.576 4.914 1.00 92.25 95 GLN A N 1
ATOM 747 C CA . GLN A 1 95 ? -6.407 -5.704 4.414 1.00 92.25 95 GLN A CA 1
ATOM 748 C C . GLN A 1 95 ? -6.515 -5.597 2.894 1.00 92.25 95 GLN A C 1
ATOM 750 O O . GLN A 1 95 ? -6.561 -4.497 2.344 1.00 92.25 95 GLN A O 1
ATOM 755 N N . VAL A 1 96 ? -6.550 -6.740 2.211 1.00 91.56 96 VAL A N 1
ATOM 756 C CA . VAL A 1 96 ? -6.751 -6.794 0.760 1.00 91.56 96 VAL A CA 1
ATOM 757 C C . VAL A 1 96 ? -8.232 -7.012 0.454 1.00 91.56 96 VAL A C 1
ATOM 759 O O . VAL A 1 96 ? -8.852 -7.943 0.962 1.00 91.56 96 VAL A O 1
ATOM 762 N N . PHE A 1 97 ? -8.786 -6.159 -0.402 1.00 89.38 97 PHE A N 1
ATOM 763 C CA . PHE A 1 97 ? -10.167 -6.167 -0.870 1.00 89.38 97 PHE A CA 1
ATOM 764 C C . PHE A 1 97 ? -10.179 -6.349 -2.386 1.00 89.38 97 PHE A C 1
ATOM 766 O O . PHE A 1 97 ? -9.934 -5.400 -3.125 1.00 89.38 97 PHE A O 1
ATOM 773 N N . GLY A 1 98 ? -10.430 -7.567 -2.873 1.00 84.12 98 GLY A N 1
ATOM 774 C CA . GLY A 1 98 ? -10.584 -7.815 -4.315 1.00 84.12 98 GLY A CA 1
ATOM 775 C C . GLY A 1 98 ? -9.386 -7.384 -5.180 1.00 84.12 98 GLY A C 1
ATOM 776 O O . GLY A 1 98 ? -9.581 -6.999 -6.326 1.00 84.12 98 GLY A O 1
ATOM 777 N N . GLY A 1 99 ? -8.164 -7.412 -4.633 1.00 83.75 99 GLY A N 1
ATOM 778 C CA . GLY A 1 99 ? -6.936 -6.968 -5.312 1.00 83.75 99 GLY A CA 1
ATOM 779 C C . GLY A 1 99 ? -6.516 -5.522 -5.016 1.00 83.75 99 GLY A C 1
ATOM 780 O O . GLY A 1 99 ? -5.392 -5.142 -5.336 1.00 83.75 99 GLY A O 1
ATOM 781 N N . SER A 1 100 ? -7.370 -4.744 -4.352 1.00 88.69 100 SER A N 1
ATOM 782 C CA . SER A 1 100 ? -7.029 -3.442 -3.776 1.00 88.69 100 SER A CA 1
ATOM 783 C C . SER A 1 100 ? -6.561 -3.588 -2.335 1.00 88.69 100 SER A C 1
ATOM 785 O O . SER A 1 100 ? -6.953 -4.520 -1.637 1.00 88.69 100 SER A O 1
ATOM 787 N N . VAL A 1 101 ? -5.757 -2.646 -1.853 1.00 93.38 101 VAL A N 1
ATOM 788 C CA . VAL A 1 101 ? -5.406 -2.564 -0.432 1.00 93.38 101 VAL A CA 1
ATOM 789 C C . VAL A 1 101 ? -6.324 -1.570 0.269 1.00 93.38 101 VAL A C 1
ATOM 791 O O . VAL A 1 101 ? -6.735 -0.566 -0.312 1.00 93.38 101 VAL A O 1
ATOM 794 N N . GLY A 1 102 ? -6.650 -1.836 1.527 1.00 93.19 102 GLY A N 1
ATOM 795 C CA . GLY A 1 102 ? -7.394 -0.915 2.366 1.00 93.19 102 GLY A CA 1
ATOM 796 C C . GLY A 1 102 ? -6.830 -0.826 3.775 1.00 93.19 102 GLY A C 1
ATOM 797 O O . GLY A 1 102 ? -6.246 -1.777 4.294 1.00 93.19 102 GLY A O 1
ATOM 798 N N . LEU A 1 103 ? -7.029 0.336 4.391 1.00 92.81 103 LEU A N 1
ATOM 799 C CA . LEU A 1 103 ? -6.807 0.554 5.814 1.00 92.81 103 LEU A CA 1
ATOM 800 C C . LEU A 1 103 ? -8.100 0.247 6.562 1.00 92.81 103 LEU A C 1
ATOM 802 O O . LEU A 1 103 ? -9.120 0.917 6.373 1.00 92.81 103 LEU A O 1
ATOM 806 N N . VAL A 1 104 ? -8.038 -0.752 7.434 1.00 91.50 104 VAL A N 1
ATOM 807 C CA . VAL A 1 104 ? -9.119 -1.099 8.350 1.00 91.50 104 VAL A CA 1
ATOM 808 C C . VAL A 1 104 ? -8.799 -0.515 9.710 1.00 91.50 104 VAL A C 1
ATOM 810 O O . VAL A 1 104 ? -7.721 -0.727 10.266 1.00 91.50 104 VAL A O 1
ATOM 813 N N . ILE A 1 105 ? -9.748 0.251 10.228 1.00 90.75 105 ILE A N 1
ATOM 814 C CA . ILE A 1 105 ? -9.597 1.034 11.440 1.00 90.75 105 ILE A CA 1
ATOM 815 C C . ILE A 1 105 ? -10.636 0.544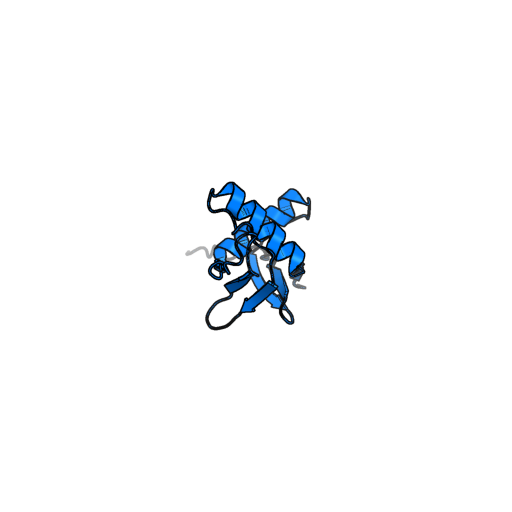 12.439 1.00 90.75 105 ILE A C 1
ATOM 817 O O . ILE A 1 105 ? -11.841 0.667 12.202 1.00 90.75 105 ILE A O 1
ATOM 821 N N . HIS A 1 106 ? -10.158 0.023 13.567 1.00 85.62 106 HIS A N 1
ATOM 822 C CA . HIS A 1 106 ? -11.002 -0.377 14.687 1.00 85.62 106 HIS A CA 1
ATOM 823 C C . HIS A 1 106 ? -10.821 0.625 15.813 1.00 85.62 106 HIS A C 1
ATOM 825 O O . HIS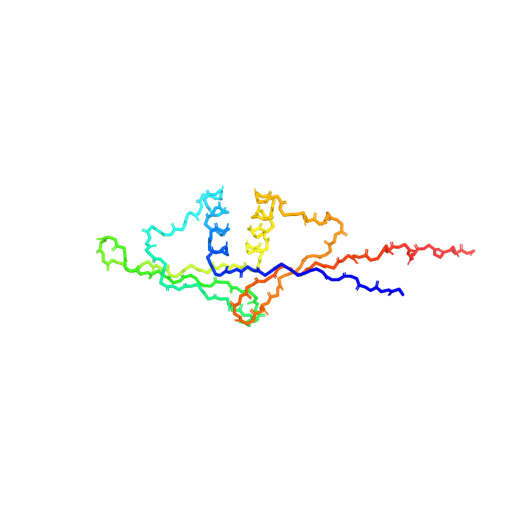 A 1 106 ? -9.709 0.863 16.293 1.00 85.62 106 HIS A O 1
ATOM 831 N N . LYS A 1 107 ? -11.925 1.232 16.242 1.00 74.81 107 LYS A N 1
ATOM 832 C CA . LYS A 1 107 ? -11.917 2.056 17.443 1.00 74.81 107 LYS A CA 1
ATOM 833 C C . LYS A 1 107 ? -11.879 1.109 18.638 1.00 74.81 107 LYS A C 1
ATOM 835 O O . LYS A 1 107 ? -12.852 0.404 18.893 1.00 74.81 107 LYS A O 1
ATOM 840 N N . SER A 1 108 ? -10.755 1.071 19.346 1.00 57.56 108 SER A N 1
ATOM 841 C CA . SER A 1 108 ? -10.680 0.385 20.632 1.00 57.56 108 SER A CA 1
ATOM 842 C C . SER A 1 108 ? -11.723 1.025 21.550 1.00 57.56 108 SER A C 1
ATOM 844 O O . SER A 1 108 ? -11.649 2.224 21.818 1.00 57.56 108 SER A O 1
ATOM 846 N N . ALA A 1 109 ? -12.722 0.261 21.991 1.00 51.69 109 ALA A N 1
ATOM 847 C CA . ALA A 1 109 ? -13.444 0.633 23.200 1.00 51.69 109 ALA A CA 1
ATOM 848 C C . ALA A 1 109 ? -12.409 0.660 24.333 1.00 51.69 109 ALA A C 1
ATOM 850 O O . ALA A 1 109 ? -11.554 -0.225 24.371 1.00 51.69 109 ALA A O 1
ATOM 851 N N . ASP A 1 110 ? -12.438 1.693 25.173 1.00 44.16 110 ASP A N 1
ATOM 852 C CA . ASP A 1 110 ? -11.515 1.891 26.292 1.00 44.16 110 ASP A CA 1
ATOM 853 C C . ASP A 1 110 ? -11.116 0.571 26.964 1.00 44.16 110 ASP A C 1
ATOM 855 O O . ASP A 1 110 ? -11.937 -0.104 27.589 1.00 44.16 110 ASP A O 1
ATOM 859 N N . THR A 1 111 ? -9.831 0.223 26.899 1.00 43.50 111 THR A N 1
ATOM 860 C CA . THR A 1 111 ? -9.247 -0.708 27.864 1.00 43.50 111 THR A CA 1
ATOM 861 C C . THR A 1 111 ? -9.105 0.055 29.179 1.00 43.50 111 THR A C 1
ATOM 863 O O . THR A 1 111 ? -8.036 0.549 29.523 1.00 43.50 111 THR A O 1
ATOM 866 N N . THR A 1 112 ? -10.203 0.187 29.920 1.00 43.72 112 THR A N 1
ATOM 867 C CA . THR A 1 112 ? -10.181 0.490 31.356 1.00 43.72 112 THR A CA 1
ATOM 868 C C . THR A 1 112 ? -10.814 -0.681 32.095 1.00 43.72 112 THR A C 1
ATOM 870 O O . THR A 1 112 ? -11.942 -0.615 32.567 1.00 43.72 112 THR A O 1
ATOM 873 N N . ALA A 1 113 ? -10.095 -1.799 32.147 1.00 47.19 113 ALA A N 1
ATOM 874 C CA . ALA A 1 113 ? -10.446 -2.932 32.994 1.00 47.19 113 ALA A CA 1
ATOM 875 C C . ALA A 1 113 ? -9.173 -3.691 33.383 1.00 47.19 113 ALA A C 1
ATOM 877 O O . ALA A 1 113 ? -8.912 -4.781 32.892 1.00 47.19 113 ALA A O 1
ATOM 878 N N . SER A 1 114 ? -8.350 -3.075 34.233 1.00 44.34 114 SER A N 1
ATOM 879 C CA . SER A 1 114 ? -7.467 -3.822 35.133 1.00 44.34 114 SER A CA 1
ATOM 880 C C . SER A 1 114 ? -7.054 -2.930 36.301 1.00 44.34 114 SER A C 1
ATOM 882 O O . SER A 1 114 ? -5.944 -2.413 36.365 1.00 44.34 114 SER A O 1
ATOM 884 N N . ALA A 1 115 ? -7.994 -2.721 37.215 1.00 47.66 115 ALA A N 1
ATOM 885 C CA . ALA A 1 115 ? -7.700 -2.350 38.590 1.00 47.66 115 ALA A CA 1
ATOM 886 C C . ALA A 1 115 ? -8.591 -3.225 39.475 1.00 47.66 115 ALA A C 1
ATOM 888 O O . ALA A 1 115 ? -9.646 -2.795 39.935 1.00 47.66 115 ALA A O 1
ATOM 889 N N . GLU A 1 116 ? -8.204 -4.491 39.639 1.00 43.25 116 GLU A N 1
ATOM 890 C CA . GLU A 1 116 ? -8.660 -5.259 40.795 1.00 43.25 116 GLU A CA 1
ATOM 891 C C . GLU A 1 116 ? -7.888 -4.745 42.020 1.00 43.25 116 GLU A C 1
ATOM 893 O O . GLU A 1 116 ? -6.652 -4.724 41.989 1.00 43.25 116 GLU A O 1
ATOM 898 N N . PRO A 1 117 ? -8.565 -4.297 43.091 1.00 51.03 117 PRO A N 1
ATOM 899 C CA . PRO A 1 117 ? -7.901 -4.050 44.353 1.00 51.03 117 PRO A CA 1
ATOM 900 C C . PRO A 1 117 ? -7.633 -5.407 45.009 1.00 51.03 117 PRO A C 1
ATOM 902 O O . PRO A 1 117 ? -8.560 -6.158 45.313 1.00 51.03 117 PRO A O 1
ATOM 905 N N . VAL A 1 118 ? -6.360 -5.729 45.223 1.00 58.16 118 VAL A N 1
ATOM 906 C CA . VAL A 1 118 ? -5.987 -6.789 46.161 1.00 58.16 118 VAL A CA 1
ATOM 907 C C . VAL A 1 118 ? -6.176 -6.207 47.562 1.00 58.16 118 VAL A C 1
ATOM 909 O O . VAL A 1 118 ? -5.522 -5.221 47.909 1.00 58.16 118 VAL A O 1
ATOM 912 N N . PHE A 1 119 ? -7.137 -6.769 48.298 1.00 56.12 119 PHE A N 1
ATOM 913 C CA . PHE A 1 119 ? -7.363 -6.524 49.725 1.00 56.12 119 PHE A CA 1
ATOM 914 C C . PHE A 1 119 ? -6.228 -7.092 50.579 1.00 56.12 119 PHE A C 1
ATOM 916 O O . PHE A 1 119 ? -5.694 -8.164 50.209 1.00 56.12 119 PHE A O 1
#

Mean predicted aligned error: 7.89 Å

Secondary structure (DSSP, 8-state):
-PPPEEEEEE-HHHHHHHHHHHHHHTT-PPPSS-EEEEEEE-SSS-EEEEEE---TTSPPPPPEEE-HHHHHHHHHHHHHHTT----TTEEEEEEEETTEEEEEEEE------------

Foldseek 3Di:
DDWDKDKDWDDLVLLVVLLQVLCVVVVNHDPPFAWPDWFFDPPPHTKIWTFGAQDPVRDGDDIDIGHQVSSQVSVVVSCVVVVPDDDPQWDWGWDDDPRIIMIMTTRDDDPPPPDDDDD

Radius of gyration: 18.39 Å; Cα contacts (8 Å, |Δi|>4): 179; chains: 1; bounding box: 39×31×74 Å

pLDDT: mean 85.04, std 13.16, range [43.25, 95.06]

Nearest PDB structures (foldseek):
  4o0r-assembly3_B-2  TM=2.289E-01  e=4.093E-01  Homo sapiens
  2kxo-assembly1_B  TM=2.171E-01  e=1.838E+00  Neisseria gonorrhoeae
  6e9w-assembly1_B-2  TM=2.158E-01  e=1.838E+00  Homo sapiens
  6iqn-assembly1_A  TM=2.228E-01  e=8.252E+00  Homo sapiens